Protein AF-A0A7G6YFD9-F1 (afdb_monomer_lite)

Foldseek 3Di:
DDDDPVVVVVVVVVVVVVVVVVVVVVVVVVVVVVVVVVVVVVVVVVVQVVCCVPQNHPVSNVVVVVVVVVVVVVVVVVVVVVLVVVLVVLVVCVVVPDDLVNVCVVPVDDSVRNVVSND

Structure (mmCIF, N/CA/C/O backbone):
data_AF-A0A7G6YFD9-F1
#
_entry.id   AF-A0A7G6YFD9-F1
#
loop_
_atom_site.group_PDB
_atom_site.id
_atom_site.type_symbol
_atom_site.label_atom_id
_atom_site.label_alt_id
_atom_site.label_comp_id
_atom_site.label_asym_id
_atom_site.label_entity_id
_atom_site.label_seq_id
_atom_site.pdbx_PDB_ins_code
_atom_site.Cartn_x
_atom_site.Cartn_y
_atom_site.Cartn_z
_atom_site.occupancy
_atom_site.B_iso_or_equiv
_atom_site.auth_seq_id
_atom_site.auth_comp_id
_atom_site.auth_asym_id
_atom_site.auth_atom_id
_atom_site.pdbx_PDB_model_num
ATOM 1 N N . MET A 1 1 ? 41.988 33.170 -69.325 1.00 49.19 1 MET A N 1
ATOM 2 C CA . MET A 1 1 ? 41.152 31.949 -69.255 1.00 49.19 1 MET A CA 1
ATOM 3 C C . MET A 1 1 ? 41.756 30.982 -68.236 1.00 49.19 1 MET A C 1
ATOM 5 O O . MET A 1 1 ? 42.731 30.348 -68.590 1.00 49.19 1 MET A O 1
ATOM 9 N N . ALA A 1 2 ? 41.261 30.920 -66.988 1.00 51.56 2 ALA A N 1
ATOM 10 C CA . ALA A 1 2 ? 41.455 29.791 -66.045 1.00 51.56 2 ALA A CA 1
ATOM 11 C C . ALA A 1 2 ? 40.865 30.123 -64.655 1.00 51.56 2 ALA A C 1
ATOM 13 O O . ALA A 1 2 ? 41.581 30.574 -63.766 1.00 51.56 2 ALA A O 1
ATOM 14 N N . LYS A 1 3 ? 39.552 29.940 -64.438 1.00 52.12 3 LYS A N 1
ATOM 15 C CA . LYS A 1 3 ? 38.979 29.997 -63.069 1.00 52.12 3 LYS A CA 1
ATOM 16 C C . LYS A 1 3 ? 37.651 29.244 -62.869 1.00 52.12 3 LYS A C 1
ATOM 18 O O . LYS A 1 3 ? 36.931 29.540 -61.928 1.00 52.12 3 LYS A O 1
ATOM 23 N N . ARG A 1 4 ? 37.317 28.264 -63.725 1.00 52.78 4 ARG A N 1
ATOM 24 C CA . ARG A 1 4 ? 36.064 27.475 -63.616 1.00 52.78 4 ARG A CA 1
ATOM 25 C C . ARG A 1 4 ? 36.231 26.019 -63.138 1.00 52.78 4 ARG A C 1
ATOM 27 O O . ARG A 1 4 ? 35.231 25.376 -62.863 1.00 52.78 4 ARG A O 1
ATOM 34 N N . GLY A 1 5 ? 37.459 25.509 -62.977 1.00 54.12 5 GLY A N 1
ATOM 35 C CA . GLY A 1 5 ? 37.705 24.117 -62.546 1.00 54.12 5 GLY A CA 1
ATOM 36 C C . GLY A 1 5 ? 37.743 23.884 -61.026 1.00 54.12 5 GLY A C 1
ATOM 37 O O . GLY A 1 5 ? 37.297 22.845 -60.555 1.00 54.12 5 GLY A O 1
ATOM 38 N N . ARG A 1 6 ? 38.221 24.859 -60.233 1.00 55.19 6 ARG A N 1
ATOM 39 C CA . ARG A 1 6 ? 38.419 24.682 -58.775 1.00 55.19 6 ARG A CA 1
ATOM 40 C C . ARG A 1 6 ? 37.126 24.648 -57.953 1.00 55.19 6 ARG A C 1
ATOM 42 O O . ARG A 1 6 ? 37.107 23.988 -56.920 1.00 55.19 6 ARG A O 1
ATOM 49 N N . SER A 1 7 ? 36.056 25.324 -58.382 1.00 60.69 7 SER A N 1
ATOM 50 C CA . SER A 1 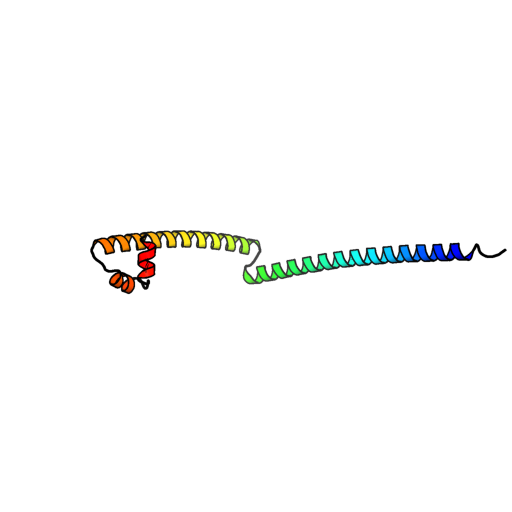7 ? 34.798 25.346 -57.613 1.00 60.69 7 SER A CA 1
ATOM 51 C C . SER A 1 7 ? 34.032 24.023 -57.701 1.00 60.69 7 SER A C 1
ATOM 53 O O . SER A 1 7 ? 33.406 23.611 -56.731 1.00 60.69 7 SER A O 1
ATOM 55 N N . GLY A 1 8 ? 34.130 23.309 -58.829 1.00 64.38 8 GLY A N 1
ATOM 56 C CA . GLY A 1 8 ? 33.476 22.012 -59.015 1.00 64.38 8 GLY A CA 1
ATOM 57 C C . GLY A 1 8 ? 34.075 20.900 -58.151 1.00 64.38 8 GLY A C 1
ATOM 58 O O . GLY A 1 8 ? 33.338 20.071 -57.625 1.00 64.38 8 GLY A O 1
ATOM 59 N N . GLU A 1 9 ? 35.397 20.885 -57.963 1.00 66.81 9 GLU A N 1
ATOM 60 C CA . GLU A 1 9 ? 36.062 19.924 -57.071 1.00 66.81 9 GLU A CA 1
ATOM 61 C C . GLU A 1 9 ? 35.818 20.228 -55.592 1.00 66.81 9 GLU A C 1
ATOM 63 O O . GLU A 1 9 ? 35.590 19.300 -54.817 1.00 66.81 9 GLU A O 1
ATOM 68 N N . ALA A 1 10 ? 35.815 21.509 -55.209 1.00 71.00 10 ALA A N 1
ATOM 69 C CA . ALA A 1 10 ? 35.475 21.932 -53.852 1.00 71.00 10 ALA A CA 1
ATOM 70 C C . ALA A 1 10 ? 34.041 21.510 -53.481 1.00 71.00 10 ALA A C 1
ATOM 72 O O . ALA A 1 10 ? 33.857 20.833 -52.471 1.00 71.00 10 ALA A O 1
ATOM 73 N N . ASN A 1 11 ? 33.063 21.763 -54.361 1.00 76.06 11 ASN A N 1
ATOM 74 C CA . ASN A 1 11 ? 31.669 21.351 -54.160 1.00 76.06 11 ASN A CA 1
ATOM 75 C C . ASN A 1 11 ? 31.502 19.822 -54.075 1.00 76.06 11 ASN A C 1
ATOM 77 O O . ASN A 1 11 ? 30.695 19.327 -53.291 1.00 76.06 11 ASN A O 1
ATOM 81 N N . ARG A 1 12 ? 32.260 19.041 -54.862 1.00 77.81 12 ARG A N 1
ATOM 82 C CA . ARG A 1 12 ? 32.216 17.566 -54.789 1.00 77.81 12 ARG A CA 1
ATOM 83 C C . ARG A 1 12 ? 32.788 17.035 -53.477 1.00 77.81 12 ARG A C 1
ATOM 85 O O . ARG A 1 12 ? 32.224 16.101 -52.911 1.00 77.81 12 ARG A O 1
ATOM 92 N N . ARG A 1 13 ? 33.891 17.615 -52.995 1.00 78.50 13 ARG A N 1
ATOM 93 C CA . ARG A 1 13 ? 34.491 17.242 -51.705 1.00 78.50 13 ARG A CA 1
ATOM 94 C C . ARG A 1 13 ? 33.553 17.593 -50.557 1.00 78.50 13 ARG A C 1
ATOM 96 O O . ARG A 1 13 ? 33.304 16.742 -49.715 1.00 78.50 13 ARG A O 1
ATOM 103 N N . GLU A 1 14 ? 32.967 18.785 -50.571 1.00 81.44 14 GLU A N 1
ATOM 104 C CA . GLU A 1 14 ? 31.986 19.218 -49.572 1.00 81.44 14 GLU A CA 1
ATOM 105 C C . GLU A 1 14 ? 30.750 18.306 -49.538 1.00 81.44 14 GLU A C 1
ATOM 107 O O . GLU A 1 14 ? 30.375 17.816 -48.473 1.00 81.44 14 GLU A O 1
ATOM 112 N N . ALA A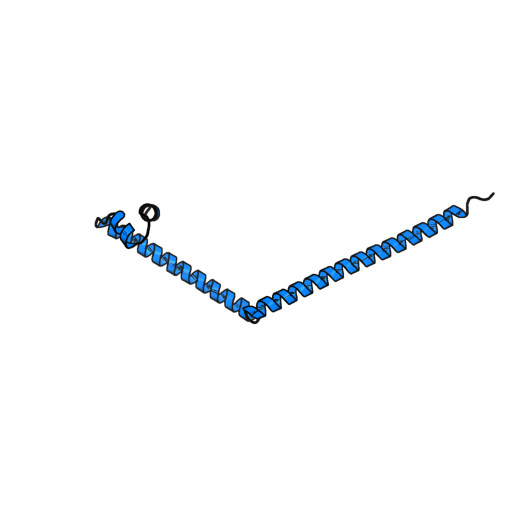 1 15 ? 30.187 17.959 -50.701 1.00 81.50 15 ALA A N 1
ATOM 113 C CA . ALA A 1 15 ? 29.085 16.999 -50.791 1.00 81.50 15 ALA A CA 1
ATOM 114 C C . ALA A 1 15 ? 29.477 15.596 -50.290 1.00 81.50 15 ALA A C 1
ATOM 116 O O . ALA A 1 15 ? 28.666 14.910 -49.668 1.00 81.50 15 ALA A O 1
ATOM 117 N N . SER A 1 16 ? 30.717 15.161 -50.532 1.00 83.94 16 SER A N 1
ATOM 118 C CA . SER A 1 16 ? 31.239 13.894 -50.008 1.00 83.94 16 SER A CA 1
ATOM 119 C C . SER A 1 16 ? 31.376 13.920 -48.484 1.00 83.94 16 SER A C 1
ATOM 121 O O . SER A 1 16 ? 30.976 12.964 -47.822 1.00 83.94 16 SER A O 1
ATOM 123 N N . TYR A 1 17 ? 31.898 15.010 -47.915 1.00 88.50 17 TYR A N 1
ATOM 124 C CA . TYR A 1 17 ? 32.001 15.181 -46.465 1.00 88.50 17 TYR A CA 1
ATOM 125 C C . TYR A 1 17 ? 30.627 15.262 -45.801 1.00 88.50 17 TYR A C 1
ATOM 127 O O . TYR A 1 17 ? 30.439 14.677 -44.737 1.00 88.50 17 TYR A O 1
ATOM 135 N N . ALA A 1 18 ? 29.654 15.918 -46.437 1.00 86.12 18 ALA A N 1
ATOM 136 C CA . ALA A 1 18 ? 28.281 15.971 -45.949 1.00 86.12 18 ALA A CA 1
ATOM 137 C C . ALA A 1 18 ? 27.646 14.572 -45.887 1.00 86.12 18 ALA A C 1
ATOM 139 O O . ALA A 1 18 ? 27.075 14.210 -44.861 1.00 86.12 18 ALA A O 1
ATOM 140 N N . ARG A 1 19 ? 27.812 13.750 -46.934 1.00 86.94 19 ARG A N 1
ATOM 141 C CA . ARG A 1 19 ? 27.336 12.354 -46.937 1.00 86.94 19 ARG A CA 1
ATOM 142 C C . ARG A 1 19 ? 28.036 11.500 -45.884 1.00 86.94 19 ARG A C 1
ATOM 144 O O . ARG A 1 19 ? 27.377 10.721 -45.208 1.00 86.94 19 ARG A O 1
ATOM 151 N N . LEU A 1 20 ? 29.354 11.651 -45.732 1.00 89.88 20 LEU A N 1
ATOM 152 C CA . LEU A 1 20 ? 30.120 10.916 -44.725 1.00 89.88 20 LEU A CA 1
ATOM 153 C C . LEU A 1 20 ? 29.677 11.290 -43.305 1.00 89.88 20 LEU A C 1
ATOM 155 O O . LEU A 1 20 ? 29.487 10.405 -42.476 1.00 89.88 20 LEU A O 1
ATOM 159 N N . ARG A 1 21 ? 29.455 12.584 -43.043 1.00 89.38 21 ARG A N 1
ATOM 160 C CA . ARG A 1 21 ? 28.935 13.073 -41.762 1.00 89.38 21 ARG A CA 1
ATOM 161 C C . ARG A 1 21 ? 27.532 12.534 -41.495 1.00 89.38 21 ARG A C 1
ATOM 163 O O . ARG A 1 21 ? 27.318 11.948 -40.448 1.00 89.38 21 ARG A O 1
ATOM 170 N N . GLN A 1 22 ? 26.619 12.626 -42.462 1.00 90.06 22 GLN A N 1
ATOM 171 C CA . GLN A 1 22 ? 25.270 12.065 -42.327 1.00 90.06 22 GLN A CA 1
ATOM 172 C C . GLN A 1 22 ? 25.286 10.554 -42.066 1.00 90.06 22 GLN A C 1
ATOM 174 O O . GLN A 1 22 ? 24.523 10.068 -41.236 1.00 90.06 22 GLN A O 1
ATOM 179 N N . ALA A 1 23 ? 26.161 9.805 -42.742 1.00 91.00 23 ALA A N 1
ATOM 180 C CA . ALA A 1 23 ? 26.313 8.372 -42.512 1.00 91.00 23 ALA A CA 1
ATOM 181 C C . ALA A 1 23 ? 26.854 8.073 -41.104 1.00 91.00 23 ALA A C 1
ATOM 183 O O . ALA A 1 23 ? 26.348 7.174 -40.436 1.00 91.00 23 ALA A O 1
ATOM 184 N N . HIS A 1 24 ? 27.842 8.845 -40.642 1.00 91.75 24 HIS A N 1
ATOM 185 C CA . HIS A 1 24 ? 28.404 8.722 -39.299 1.00 91.75 24 HIS A CA 1
ATOM 186 C C . HIS A 1 24 ? 27.381 9.083 -38.214 1.00 91.75 24 HIS A C 1
ATOM 188 O O . HIS A 1 24 ? 27.222 8.333 -37.257 1.00 91.75 24 HIS A O 1
ATOM 194 N N . ASP A 1 25 ? 26.636 10.174 -38.387 1.00 91.69 25 ASP A N 1
ATOM 195 C CA . ASP A 1 25 ? 25.597 10.612 -37.452 1.00 91.69 25 ASP A CA 1
ATOM 196 C C . ASP A 1 25 ? 24.458 9.583 -37.384 1.00 91.69 25 ASP A C 1
ATOM 198 O O . ASP A 1 25 ? 24.015 9.207 -36.300 1.00 91.69 25 ASP A O 1
ATOM 202 N N . ALA A 1 26 ? 24.041 9.038 -38.532 1.00 91.50 26 ALA A N 1
ATOM 203 C CA . ALA A 1 26 ? 23.041 7.975 -38.588 1.00 91.50 26 ALA A CA 1
ATOM 204 C C . ALA A 1 26 ? 23.534 6.650 -37.979 1.00 91.50 26 ALA A C 1
ATOM 206 O O . ALA A 1 26 ? 22.731 5.888 -37.440 1.00 91.50 26 ALA A O 1
ATOM 207 N N . ALA A 1 27 ? 24.830 6.340 -38.072 1.00 91.62 27 ALA A N 1
ATOM 208 C CA . ALA A 1 27 ? 25.418 5.180 -37.402 1.00 91.62 27 ALA A CA 1
ATOM 209 C C . ALA A 1 27 ? 25.513 5.406 -35.885 1.00 91.62 27 ALA A C 1
ATOM 211 O O . ALA A 1 27 ? 25.137 4.530 -35.108 1.00 91.62 27 ALA A O 1
ATOM 212 N N . ALA A 1 28 ? 25.936 6.598 -35.455 1.00 92.81 28 ALA A N 1
ATOM 213 C CA . ALA A 1 28 ? 26.007 6.980 -34.048 1.00 92.81 28 ALA A CA 1
ATOM 214 C C . ALA A 1 28 ? 24.627 6.945 -33.374 1.00 92.81 28 ALA A C 1
ATOM 216 O O . ALA A 1 28 ? 24.509 6.424 -32.266 1.00 92.81 28 ALA A O 1
ATOM 217 N N . ALA A 1 29 ? 23.583 7.421 -34.061 1.00 92.69 29 ALA A N 1
ATOM 218 C CA . ALA A 1 29 ? 22.202 7.340 -33.590 1.00 92.69 29 ALA A CA 1
ATOM 219 C C . ALA A 1 29 ? 21.749 5.883 -33.395 1.00 92.69 29 ALA A C 1
ATOM 221 O O . ALA A 1 29 ? 21.265 5.533 -32.322 1.00 92.69 29 ALA A O 1
ATOM 222 N N . ARG A 1 30 ? 22.001 5.001 -34.373 1.00 93.38 30 ARG A N 1
ATOM 223 C CA . ARG A 1 30 ? 21.684 3.565 -34.247 1.00 93.38 30 ARG A CA 1
ATOM 224 C C . ARG A 1 30 ? 22.417 2.907 -33.079 1.00 93.38 30 ARG A C 1
ATOM 226 O O . ARG A 1 30 ? 21.806 2.191 -32.297 1.00 93.38 30 ARG A O 1
ATOM 233 N N . HIS A 1 31 ? 23.706 3.197 -32.910 1.00 93.19 31 HIS A N 1
ATOM 234 C CA . HIS A 1 31 ? 24.476 2.683 -31.776 1.00 93.19 31 HIS A CA 1
ATOM 235 C C . HIS A 1 31 ? 24.003 3.230 -30.425 1.00 93.19 31 HIS A C 1
ATOM 237 O O . HIS A 1 31 ? 24.148 2.550 -29.410 1.00 93.19 31 HIS A O 1
ATOM 243 N N . ALA A 1 32 ? 23.479 4.456 -30.371 1.00 92.31 32 ALA A N 1
ATOM 244 C CA . ALA A 1 32 ? 22.847 4.977 -29.165 1.00 92.31 32 ALA A CA 1
ATOM 245 C C . ALA A 1 32 ? 21.560 4.199 -28.850 1.00 92.31 32 ALA A C 1
ATOM 247 O O . ALA A 1 32 ? 21.450 3.652 -27.756 1.00 92.31 32 ALA A O 1
ATOM 248 N N . GLU A 1 33 ? 20.668 4.034 -29.830 1.00 93.69 33 GLU A N 1
ATOM 249 C CA . GLU A 1 33 ? 19.430 3.262 -29.660 1.00 93.69 33 GLU A CA 1
ATOM 250 C C . GLU A 1 33 ? 19.687 1.813 -29.227 1.00 93.69 33 GLU A C 1
ATOM 252 O O . GLU A 1 33 ? 19.013 1.295 -28.335 1.00 93.69 33 GLU A O 1
ATOM 257 N N . ASP A 1 34 ? 20.668 1.145 -29.834 1.00 94.56 34 ASP A N 1
ATOM 258 C CA . ASP A 1 34 ? 20.998 -0.237 -29.488 1.00 94.56 34 ASP A CA 1
ATOM 259 C C . ASP A 1 34 ? 21.574 -0.348 -28.072 1.00 94.56 34 ASP A C 1
ATOM 261 O O . ASP A 1 34 ? 21.240 -1.288 -27.346 1.00 94.56 34 ASP A O 1
ATOM 265 N N . ARG A 1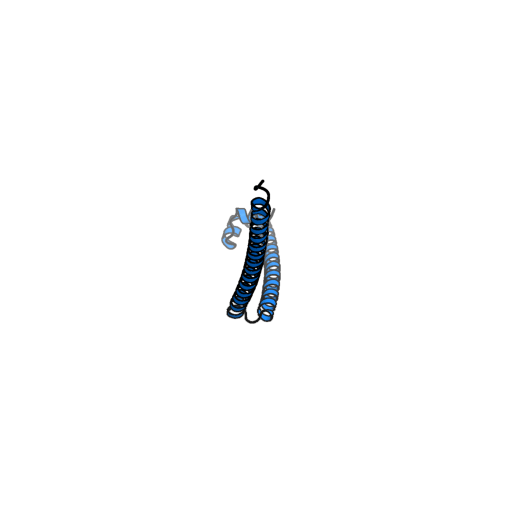 35 ? 22.379 0.632 -27.635 1.00 94.06 35 ARG A N 1
ATOM 266 C CA . ARG A 1 35 ? 22.867 0.696 -26.249 1.00 94.06 35 ARG A CA 1
ATOM 267 C C . ARG A 1 35 ? 21.732 0.911 -25.259 1.00 94.06 35 ARG A C 1
ATOM 269 O O . ARG A 1 35 ? 21.712 0.233 -24.234 1.00 94.06 35 ARG A O 1
ATOM 276 N N . ASP A 1 36 ? 20.783 1.787 -25.570 1.00 93.81 36 ASP A N 1
ATOM 277 C CA . ASP A 1 36 ? 19.631 2.047 -24.704 1.00 93.81 36 ASP A CA 1
ATOM 278 C C . ASP A 1 36 ? 18.736 0.807 -24.586 1.00 93.81 36 ASP A C 1
ATOM 280 O O . ASP A 1 36 ? 18.333 0.422 -23.485 1.00 93.81 36 ASP A O 1
ATOM 284 N N . ARG A 1 37 ? 18.487 0.108 -25.703 1.00 93.19 37 ARG A N 1
ATOM 285 C CA . ARG A 1 37 ? 17.756 -1.170 -25.705 1.00 93.19 37 ARG A CA 1
ATOM 286 C C . ARG A 1 37 ? 18.462 -2.225 -24.863 1.00 93.19 37 ARG A C 1
ATOM 288 O O . ARG A 1 37 ? 17.811 -2.936 -24.099 1.00 93.19 37 ARG A O 1
ATOM 295 N N . GLU A 1 38 ? 19.776 -2.348 -25.001 1.00 93.81 38 GLU A N 1
ATOM 296 C CA . GLU A 1 38 ? 20.559 -3.332 -24.258 1.00 93.81 38 GLU A CA 1
ATOM 297 C C . GLU A 1 38 ? 20.611 -3.007 -22.757 1.00 93.81 38 GLU A C 1
ATOM 299 O O . GLU A 1 38 ? 20.443 -3.897 -21.921 1.00 93.81 38 GLU A O 1
ATOM 304 N N . ALA A 1 39 ? 20.750 -1.729 -22.397 1.00 93.88 39 ALA A N 1
ATOM 305 C CA . ALA A 1 39 ? 20.665 -1.273 -21.014 1.00 93.88 39 ALA A CA 1
ATOM 306 C C . ALA A 1 39 ? 19.288 -1.576 -20.400 1.00 93.88 39 ALA A C 1
ATOM 308 O O . ALA A 1 39 ? 19.212 -2.092 -19.283 1.00 93.88 39 ALA A O 1
ATOM 309 N N . ALA A 1 40 ? 18.202 -1.338 -21.142 1.00 92.75 40 ALA A N 1
ATOM 310 C CA . ALA A 1 40 ? 16.848 -1.654 -20.696 1.00 92.75 40 ALA A CA 1
ATOM 311 C C . ALA A 1 40 ? 16.643 -3.163 -20.471 1.00 92.75 40 ALA A C 1
ATOM 313 O O . ALA A 1 40 ? 16.053 -3.561 -19.464 1.00 92.75 40 ALA A O 1
ATOM 314 N N . LYS A 1 41 ? 17.172 -4.017 -21.361 1.00 94.25 41 LYS A N 1
ATOM 315 C CA . LYS A 1 41 ? 17.129 -5.481 -21.196 1.00 94.25 41 LYS A CA 1
ATOM 316 C C . LYS A 1 41 ? 17.869 -5.937 -19.941 1.00 94.25 41 LYS A C 1
ATOM 318 O O . LYS A 1 41 ? 17.322 -6.732 -19.180 1.00 94.25 41 LYS A O 1
ATOM 323 N N . ARG A 1 42 ? 19.078 -5.417 -19.702 1.00 93.75 42 ARG A N 1
ATOM 324 C CA . ARG A 1 42 ? 19.864 -5.735 -18.496 1.00 93.75 42 ARG A CA 1
ATOM 325 C C . ARG A 1 42 ? 19.141 -5.303 -17.232 1.00 93.75 42 ARG A C 1
ATOM 327 O O . ARG A 1 42 ? 18.979 -6.106 -16.324 1.00 93.75 42 ARG A O 1
ATOM 334 N N . HIS A 1 43 ? 18.607 -4.084 -17.217 1.00 93.19 43 HIS A N 1
ATOM 335 C CA . HIS A 1 43 ? 17.825 -3.592 -16.090 1.00 93.19 43 HIS A CA 1
ATOM 336 C C . HIS A 1 43 ? 16.596 -4.475 -15.806 1.00 93.19 43 HIS A C 1
ATOM 338 O O . HIS A 1 43 ? 16.293 -4.769 -14.650 1.00 93.19 43 HIS A O 1
ATOM 344 N N . ALA A 1 44 ? 15.890 -4.928 -16.847 1.00 92.00 44 ALA A N 1
ATOM 345 C CA . ALA A 1 44 ? 14.762 -5.844 -16.694 1.00 92.00 44 ALA A CA 1
ATOM 346 C C . ALA A 1 44 ? 15.193 -7.217 -16.145 1.00 92.00 44 ALA A C 1
ATOM 348 O O . ALA A 1 44 ? 14.524 -7.753 -15.261 1.00 92.00 44 ALA A O 1
ATOM 349 N N . ALA A 1 45 ? 16.316 -7.762 -16.621 1.00 93.06 45 ALA A N 1
ATOM 350 C CA . ALA A 1 45 ? 16.875 -9.017 -16.122 1.00 93.06 45 ALA A CA 1
ATOM 351 C C . ALA A 1 45 ? 17.290 -8.906 -14.645 1.00 93.06 45 ALA A C 1
ATOM 353 O O . ALA A 1 45 ? 16.891 -9.735 -13.829 1.00 93.06 45 ALA A O 1
ATOM 354 N N . ASP A 1 46 ? 17.994 -7.835 -14.275 1.00 94.62 46 ASP A N 1
ATOM 355 C CA . ASP A 1 46 ? 18.401 -7.572 -12.892 1.00 94.62 46 ASP A CA 1
ATOM 356 C C . ASP A 1 46 ? 17.190 -7.408 -11.962 1.00 94.62 46 ASP A C 1
ATOM 358 O O . ASP A 1 46 ? 17.198 -7.873 -10.819 1.00 94.62 46 ASP A O 1
ATOM 362 N N . ALA A 1 47 ? 16.123 -6.761 -12.441 1.00 93.19 47 ALA A N 1
ATOM 363 C CA . ALA A 1 47 ? 14.875 -6.631 -11.697 1.00 93.19 47 ALA A CA 1
ATOM 364 C C . ALA A 1 47 ? 14.191 -7.991 -11.476 1.00 93.19 47 ALA A C 1
ATOM 366 O O . ALA A 1 47 ? 13.680 -8.236 -10.381 1.00 93.19 47 ALA A O 1
ATOM 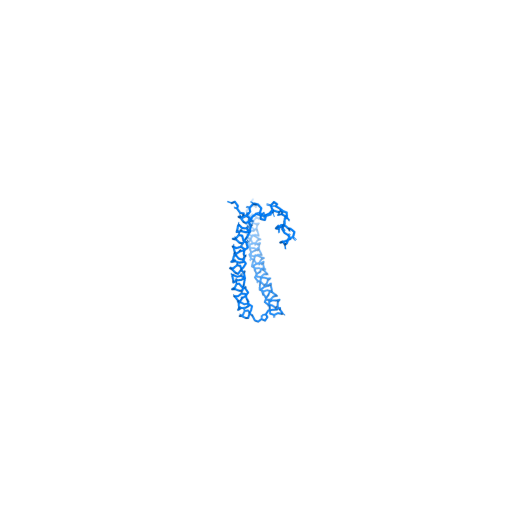367 N N . MET A 1 48 ? 14.211 -8.883 -12.473 1.00 93.12 48 MET A N 1
ATOM 368 C CA . MET A 1 48 ? 13.695 -10.249 -12.333 1.00 93.12 48 MET A CA 1
ATOM 369 C C . MET A 1 48 ? 14.514 -11.074 -11.345 1.00 93.12 48 MET A C 1
ATOM 371 O O . MET A 1 48 ? 13.922 -11.666 -10.451 1.00 93.12 48 MET A O 1
ATOM 375 N N . LEU A 1 49 ? 15.847 -11.020 -11.400 1.00 94.12 49 LEU A N 1
ATOM 376 C CA . LEU A 1 49 ? 16.700 -11.721 -10.432 1.00 94.12 49 LEU A CA 1
ATOM 377 C C . LEU A 1 49 ? 16.431 -11.267 -8.991 1.00 94.12 49 LEU A C 1
ATOM 379 O O . LEU A 1 49 ? 16.346 -12.088 -8.080 1.00 94.12 49 LEU A O 1
ATOM 383 N N . LYS A 1 50 ? 16.247 -9.959 -8.770 1.00 94.44 50 LYS A N 1
ATOM 384 C CA . LYS A 1 50 ? 15.893 -9.415 -7.447 1.00 94.44 50 LYS A CA 1
ATOM 385 C C . LYS A 1 50 ? 14.504 -9.852 -6.986 1.00 94.44 50 LYS A C 1
ATOM 387 O O . LYS A 1 50 ? 14.314 -10.102 -5.795 1.00 94.44 50 LYS A O 1
ATOM 392 N N . LEU A 1 51 ? 13.536 -9.911 -7.903 1.00 94.62 51 LEU A N 1
ATOM 393 C CA . LEU A 1 51 ? 12.194 -10.408 -7.611 1.00 94.62 51 LEU A CA 1
ATOM 394 C C . LEU A 1 51 ? 12.261 -11.882 -7.199 1.00 94.62 51 LEU A C 1
ATOM 396 O O . LEU A 1 51 ? 11.741 -12.234 -6.144 1.00 94.62 51 LEU A O 1
ATOM 400 N N . GLU A 1 52 ? 12.965 -12.696 -7.984 1.00 95.00 52 GLU A N 1
ATOM 401 C CA . GLU A 1 52 ? 13.095 -14.137 -7.780 1.00 95.00 52 GLU A CA 1
ATOM 402 C C . GLU A 1 52 ? 13.832 -14.500 -6.500 1.00 95.00 52 GLU A C 1
ATOM 404 O O . GLU A 1 52 ? 13.355 -15.338 -5.735 1.00 95.00 52 GLU A O 1
ATOM 409 N N . ALA A 1 53 ? 14.923 -13.795 -6.199 1.00 95.25 53 ALA A N 1
ATOM 410 C CA . ALA A 1 53 ? 15.687 -14.004 -4.976 1.00 95.25 53 ALA A CA 1
ATOM 411 C C . ALA A 1 53 ? 14.859 -13.780 -3.699 1.00 95.25 53 ALA A C 1
ATOM 413 O O . ALA A 1 53 ? 15.126 -14.408 -2.677 1.00 95.25 53 ALA A O 1
ATOM 414 N N . LYS A 1 54 ? 13.872 -12.874 -3.733 1.00 95.00 54 LYS A N 1
ATOM 415 C CA . LYS A 1 54 ? 13.078 -12.514 -2.548 1.00 95.00 54 LYS A CA 1
ATOM 416 C C . LYS A 1 54 ? 11.711 -13.190 -2.496 1.00 95.00 54 LYS A C 1
ATOM 418 O O . LYS A 1 54 ? 11.234 -13.504 -1.408 1.00 95.00 54 LYS A O 1
ATOM 423 N N . TRP A 1 55 ? 11.059 -13.353 -3.641 1.00 94.94 55 TRP A N 1
ATOM 424 C CA . TRP A 1 55 ? 9.642 -13.711 -3.720 1.00 94.94 55 TRP A CA 1
ATOM 425 C C . TRP A 1 55 ? 9.368 -14.959 -4.563 1.00 94.94 55 TRP A C 1
ATOM 427 O O . TRP A 1 55 ? 8.202 -15.312 -4.730 1.00 94.94 55 TRP A O 1
ATOM 437 N N . GLY A 1 56 ? 10.405 -15.635 -5.066 1.00 94.56 56 GLY A N 1
ATOM 438 C CA . GLY A 1 56 ? 10.245 -16.754 -5.991 1.00 94.56 56 GLY A CA 1
ATOM 439 C C . GLY A 1 56 ? 9.815 -16.285 -7.380 1.00 94.56 56 GLY A C 1
ATOM 440 O O . GLY A 1 56 ? 10.039 -15.139 -7.764 1.00 94.56 56 GLY A O 1
ATOM 441 N N . THR A 1 57 ? 9.188 -17.159 -8.162 1.00 95.12 57 THR A N 1
ATOM 442 C CA . THR A 1 57 ? 8.850 -16.821 -9.551 1.00 95.12 57 THR A CA 1
ATOM 443 C C . THR A 1 57 ? 7.929 -15.598 -9.629 1.00 95.12 57 THR A C 1
ATOM 445 O O . THR A 1 57 ? 7.216 -15.254 -8.684 1.00 95.12 57 THR A O 1
ATOM 448 N N . ARG A 1 58 ? 7.858 -14.950 -10.798 1.00 94.12 58 ARG A N 1
ATOM 449 C CA . ARG A 1 58 ? 6.893 -13.858 -11.027 1.00 94.12 58 ARG A CA 1
ATOM 450 C C . ARG A 1 58 ? 5.453 -14.260 -10.668 1.00 94.12 58 ARG A C 1
ATOM 452 O O . ARG A 1 58 ? 4.694 -13.425 -10.177 1.00 94.12 58 ARG A O 1
ATOM 459 N N . VAL A 1 59 ? 5.077 -15.516 -10.915 1.00 95.69 59 VAL A N 1
ATOM 460 C CA . VAL A 1 59 ? 3.749 -16.050 -10.577 1.00 95.69 59 VAL A CA 1
ATOM 461 C C . VAL A 1 59 ? 3.566 -16.122 -9.060 1.00 95.69 59 VAL A C 1
ATOM 463 O O . VAL A 1 59 ? 2.538 -15.668 -8.559 1.00 95.69 59 VAL A O 1
ATOM 466 N N . ASP A 1 60 ? 4.574 -16.602 -8.329 1.00 94.94 60 ASP A N 1
ATOM 467 C CA . ASP A 1 60 ? 4.556 -16.660 -6.862 1.00 94.94 60 ASP A CA 1
ATOM 468 C C . ASP A 1 60 ? 4.459 -15.262 -6.247 1.00 94.94 60 ASP A C 1
ATOM 470 O O . ASP A 1 60 ? 3.636 -15.027 -5.360 1.00 94.94 60 ASP A O 1
ATOM 474 N N . ALA A 1 61 ? 5.221 -14.301 -6.776 1.00 96.19 61 ALA A N 1
ATOM 475 C CA . ALA A 1 61 ? 5.181 -12.914 -6.331 1.00 96.19 61 ALA A CA 1
ATOM 476 C C . ALA A 1 61 ? 3.790 -12.282 -6.522 1.00 96.19 61 ALA A C 1
ATOM 478 O O . ALA A 1 61 ? 3.276 -11.618 -5.620 1.00 96.19 61 ALA A O 1
ATOM 479 N N . LEU A 1 62 ? 3.143 -12.515 -7.671 1.00 96.56 62 LEU A N 1
ATOM 480 C CA . LEU A 1 62 ? 1.786 -12.024 -7.940 1.00 96.56 62 LEU A CA 1
ATOM 481 C C . LEU A 1 62 ? 0.734 -12.712 -7.066 1.00 96.56 62 LEU A C 1
ATOM 483 O O . LEU A 1 62 ? -0.172 -12.049 -6.555 1.00 96.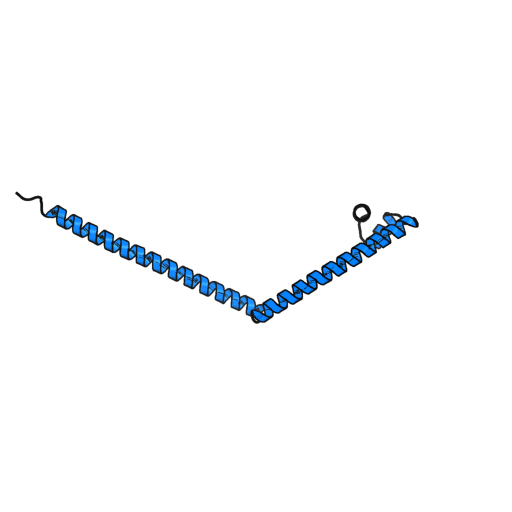56 62 LEU A O 1
ATOM 487 N N . LYS A 1 63 ? 0.862 -14.025 -6.852 1.00 97.06 63 LYS A N 1
ATOM 488 C CA . LYS A 1 63 ? -0.005 -14.770 -5.934 1.00 97.06 63 LYS A CA 1
ATOM 489 C C . LYS A 1 63 ? 0.117 -14.211 -4.518 1.00 97.06 63 LYS A C 1
ATOM 491 O O . LYS A 1 63 ? -0.897 -13.889 -3.898 1.00 97.06 63 LYS A O 1
ATOM 496 N N . ARG A 1 64 ? 1.348 -14.002 -4.044 1.00 96.50 64 ARG A N 1
ATOM 497 C CA . ARG A 1 64 ? 1.622 -13.438 -2.722 1.00 96.50 64 ARG A CA 1
ATOM 498 C C . ARG A 1 64 ? 1.077 -12.022 -2.577 1.00 96.50 64 ARG A C 1
ATOM 500 O O . ARG A 1 64 ? 0.494 -11.706 -1.544 1.00 96.50 64 ARG A O 1
ATOM 507 N N . LEU A 1 65 ? 1.224 -11.186 -3.605 1.00 97.31 65 LEU A N 1
ATOM 508 C CA . LEU A 1 65 ? 0.636 -9.848 -3.631 1.00 97.31 65 LEU A CA 1
ATOM 509 C C . LEU A 1 65 ? -0.887 -9.916 -3.465 1.00 97.31 65 LEU A C 1
ATOM 511 O O . LEU A 1 65 ? -1.434 -9.221 -2.616 1.00 97.31 65 LEU A O 1
ATOM 515 N N . SER A 1 66 ? -1.561 -10.792 -4.216 1.00 98.00 66 SER A N 1
ATOM 516 C CA . SER A 1 66 ? -3.014 -10.968 -4.117 1.00 98.00 66 SER A CA 1
ATOM 517 C C . SER A 1 66 ? -3.457 -11.419 -2.721 1.00 98.00 66 SER A C 1
ATOM 519 O O . SER A 1 66 ? -4.415 -10.875 -2.170 1.00 98.00 66 SER A O 1
ATOM 521 N N . GLU A 1 67 ? -2.747 -12.377 -2.123 1.00 98.00 67 GLU A N 1
ATOM 522 C CA . GLU A 1 67 ? -3.009 -12.850 -0.759 1.00 98.00 67 GLU A CA 1
ATOM 523 C C . GLU A 1 67 ? -2.845 -11.732 0.275 1.00 98.00 67 GLU A C 1
ATOM 525 O O . GLU A 1 67 ? -3.726 -11.528 1.111 1.00 98.00 67 GLU A O 1
ATOM 530 N N . VAL A 1 68 ? -1.745 -10.976 0.198 1.00 98.12 68 VAL A N 1
ATOM 531 C CA . VAL A 1 68 ? -1.470 -9.862 1.114 1.00 98.12 68 VAL A CA 1
ATOM 532 C C . VAL A 1 68 ? -2.516 -8.761 0.958 1.00 98.12 68 VAL A C 1
ATOM 534 O O . VAL A 1 68 ? -3.038 -8.292 1.965 1.00 98.12 68 VAL A O 1
ATOM 537 N N . SER A 1 69 ? -2.891 -8.393 -0.269 1.00 98.19 69 SER A N 1
ATOM 538 C CA . SER A 1 69 ? -3.952 -7.409 -0.515 1.00 98.19 69 SER A CA 1
ATOM 539 C C . SER A 1 69 ? -5.281 -7.835 0.110 1.00 98.19 69 SER A C 1
ATOM 541 O O . SER A 1 69 ? -5.882 -7.058 0.847 1.00 98.19 69 SER A O 1
ATOM 543 N N . ARG A 1 70 ? -5.700 -9.093 -0.081 1.00 98.31 70 ARG A N 1
ATOM 544 C CA . ARG A 1 70 ? -6.928 -9.618 0.543 1.00 98.31 70 ARG A CA 1
ATOM 545 C C . ARG A 1 70 ? -6.846 -9.623 2.067 1.00 98.31 70 ARG A C 1
ATOM 547 O O . ARG A 1 70 ? -7.832 -9.321 2.733 1.00 98.31 70 ARG A O 1
ATOM 554 N N . SER A 1 71 ? -5.683 -9.962 2.624 1.00 98.31 71 SER A N 1
ATOM 555 C CA . SER A 1 71 ? -5.468 -9.932 4.071 1.00 98.31 71 SER A CA 1
ATOM 556 C C . SER A 1 71 ? -5.549 -8.512 4.625 1.00 98.31 71 SER A C 1
ATOM 558 O O . SER A 1 71 ? -6.119 -8.322 5.693 1.00 98.31 71 SER A O 1
ATOM 560 N N . ILE A 1 72 ? -5.009 -7.520 3.912 1.00 98.06 72 ILE A N 1
ATOM 561 C CA . ILE A 1 72 ? -5.107 -6.107 4.297 1.00 98.06 72 ILE A CA 1
ATOM 562 C C . ILE A 1 72 ? -6.569 -5.666 4.288 1.00 98.06 72 ILE A C 1
ATOM 564 O O . ILE A 1 72 ? -7.022 -5.072 5.262 1.00 98.06 72 ILE A O 1
ATOM 568 N N . ASP A 1 73 ? -7.319 -5.988 3.235 1.00 98.12 73 ASP A N 1
ATOM 569 C CA . ASP A 1 73 ? -8.734 -5.619 3.144 1.00 98.12 73 ASP A CA 1
ATOM 570 C C . ASP A 1 73 ? -9.566 -6.273 4.251 1.00 98.12 73 ASP A C 1
ATOM 572 O O . ASP A 1 73 ? -10.433 -5.630 4.844 1.00 98.12 73 ASP A O 1
ATOM 576 N N . ARG A 1 74 ? -9.278 -7.538 4.575 1.00 98.12 74 ARG A N 1
ATOM 577 C CA . ARG A 1 74 ? -9.911 -8.236 5.696 1.00 98.12 74 ARG A CA 1
ATOM 578 C C . ARG A 1 74 ? -9.595 -7.563 7.032 1.00 98.12 74 ARG A C 1
ATOM 580 O O . ARG A 1 74 ? -10.522 -7.248 7.769 1.00 98.12 74 ARG A O 1
ATOM 587 N N . LEU A 1 75 ? -8.318 -7.306 7.317 1.00 98.50 75 LEU A N 1
ATOM 588 C CA . LEU A 1 75 ? -7.892 -6.661 8.562 1.00 98.50 75 LEU A CA 1
ATOM 589 C C . LEU A 1 75 ? -8.466 -5.249 8.705 1.00 98.50 75 LEU A C 1
ATOM 591 O O . LEU A 1 75 ? -8.804 -4.850 9.812 1.00 98.50 75 LEU A O 1
ATOM 595 N N . ARG A 1 76 ? -8.615 -4.504 7.603 1.00 98.12 76 ARG A N 1
ATOM 596 C CA . ARG A 1 76 ? -9.287 -3.196 7.612 1.00 98.12 76 ARG A CA 1
ATOM 597 C C . ARG A 1 76 ? -10.744 -3.318 8.037 1.00 98.12 76 ARG A C 1
ATOM 599 O O . ARG A 1 76 ? -11.162 -2.606 8.933 1.00 98.12 76 ARG A O 1
ATOM 606 N N . ARG A 1 77 ? -11.491 -4.269 7.470 1.00 98.00 77 ARG A N 1
ATOM 607 C CA . ARG A 1 77 ? -12.890 -4.506 7.868 1.00 98.00 77 ARG A CA 1
ATOM 608 C C . ARG A 1 77 ? -13.012 -4.938 9.327 1.00 98.00 77 ARG A C 1
ATOM 610 O O . ARG A 1 77 ? -13.906 -4.474 10.021 1.00 98.00 77 ARG A O 1
ATOM 617 N N . GLU A 1 78 ? -12.123 -5.817 9.786 1.00 98.31 78 GLU A N 1
ATOM 618 C CA . GLU A 1 78 ? -12.078 -6.248 11.189 1.00 98.31 78 GLU A CA 1
ATOM 619 C C . GLU A 1 78 ? -11.734 -5.076 12.121 1.00 98.31 78 GLU A C 1
ATOM 621 O O . GLU A 1 78 ? -12.361 -4.914 13.166 1.00 98.31 78 GLU A O 1
ATOM 626 N N . GLN A 1 79 ? -10.793 -4.215 11.723 1.00 97.31 79 GLN A N 1
ATOM 627 C CA . GLN A 1 79 ? -10.473 -2.985 12.442 1.00 97.31 79 GLN A CA 1
ATOM 628 C C . GLN A 1 79 ? -11.678 -2.042 12.501 1.00 97.31 79 GLN A C 1
ATOM 630 O O . GLN A 1 79 ? -11.992 -1.549 13.579 1.00 97.31 79 GLN A O 1
ATOM 635 N N . ASP A 1 80 ? -12.350 -1.798 11.378 1.00 96.38 80 ASP A N 1
ATOM 636 C CA . ASP A 1 80 ? -13.507 -0.904 11.313 1.00 96.38 80 ASP A CA 1
ATOM 637 C C . ASP A 1 80 ? -14.655 -1.422 12.192 1.00 96.38 80 ASP A C 1
ATOM 639 O O . ASP A 1 80 ? -15.245 -0.651 12.946 1.00 96.38 80 ASP A O 1
ATOM 643 N N . ALA A 1 81 ? -14.914 -2.733 12.177 1.00 96.88 81 ALA A N 1
ATOM 644 C CA . ALA A 1 81 ? -15.905 -3.363 13.048 1.00 96.88 81 ALA A CA 1
ATOM 645 C C . ALA A 1 81 ? -15.559 -3.194 14.538 1.00 96.88 81 ALA A C 1
ATOM 647 O O . ALA A 1 81 ? -16.403 -2.766 15.320 1.00 96.88 81 ALA A O 1
ATOM 648 N N . ALA A 1 82 ? -14.306 -3.454 14.925 1.00 95.88 82 ALA A N 1
ATOM 649 C CA . ALA A 1 82 ? -13.856 -3.272 16.306 1.00 95.88 82 ALA A CA 1
ATOM 650 C C . ALA A 1 82 ? -13.888 -1.797 16.748 1.00 95.88 82 ALA A C 1
ATOM 652 O O . ALA A 1 82 ? -14.117 -1.492 17.919 1.00 95.88 82 ALA A O 1
ATOM 653 N N . LEU A 1 83 ? -13.641 -0.862 15.825 1.00 92.81 83 LEU A N 1
ATOM 654 C CA . LEU A 1 83 ? -13.747 0.569 16.097 1.00 92.81 83 LEU A CA 1
ATOM 655 C C . LEU A 1 83 ? -15.198 0.987 16.348 1.00 92.81 83 LEU A C 1
ATOM 657 O O . LEU A 1 83 ? -15.421 1.719 17.311 1.00 92.81 83 LEU A O 1
ATOM 661 N N . LEU A 1 84 ? -16.143 0.500 15.537 1.00 94.12 84 LEU A N 1
ATOM 662 C CA . LEU A 1 84 ? -17.577 0.730 15.728 1.00 94.12 84 LEU A CA 1
ATOM 663 C C . LEU A 1 84 ? -18.052 0.183 17.076 1.00 94.12 84 LEU A C 1
ATOM 665 O O . LEU A 1 84 ? -18.608 0.937 17.867 1.00 94.12 84 LEU A O 1
ATOM 669 N N . GLU A 1 85 ? -17.743 -1.080 17.380 1.00 95.56 85 GLU A N 1
ATOM 670 C CA . GLU A 1 85 ? -18.108 -1.711 18.656 1.00 95.56 85 GLU A CA 1
ATOM 671 C C . GLU A 1 85 ? -17.556 -0.925 19.853 1.00 95.56 85 GLU A C 1
ATOM 673 O O . GLU A 1 85 ? -18.265 -0.650 20.821 1.00 95.56 85 GLU A O 1
ATOM 678 N N . ARG A 1 86 ? -16.290 -0.495 19.784 1.00 92.69 86 ARG A N 1
ATOM 679 C CA . ARG A 1 86 ? -15.692 0.330 20.838 1.00 92.69 86 ARG A CA 1
ATOM 680 C C . ARG A 1 86 ? -16.435 1.656 21.007 1.00 92.69 86 ARG A C 1
ATOM 682 O O . ARG A 1 86 ? -16.630 2.093 22.139 1.00 92.69 86 ARG A O 1
ATOM 689 N N . ASP A 1 87 ? -16.784 2.324 19.913 1.00 90.88 87 ASP A N 1
ATOM 690 C CA . ASP A 1 87 ? -17.432 3.636 19.968 1.00 90.88 87 ASP A CA 1
ATOM 691 C C . ASP A 1 87 ? -18.882 3.521 20.481 1.00 90.88 87 ASP A C 1
ATOM 693 O O . ASP A 1 87 ? -19.301 4.347 21.295 1.00 90.88 87 ASP A O 1
ATOM 697 N N . GLU A 1 88 ? -19.593 2.442 20.138 1.00 93.69 88 GLU A N 1
ATOM 698 C CA . GLU A 1 88 ? -20.890 2.083 20.731 1.00 93.69 88 GLU A CA 1
ATOM 699 C C . GLU A 1 88 ? -20.781 1.812 22.240 1.00 93.69 88 GLU A C 1
ATOM 701 O O . GLU A 1 88 ? -21.545 2.375 23.027 1.00 93.69 88 GLU A O 1
ATOM 706 N N . LEU A 1 89 ? -19.796 1.017 22.675 1.00 94.38 89 LEU A N 1
ATOM 707 C CA . LEU A 1 89 ? -19.554 0.748 24.098 1.00 94.38 89 LEU A CA 1
ATOM 708 C C . LEU A 1 89 ? -19.217 2.023 24.874 1.00 94.38 89 LEU A C 1
ATOM 710 O O . LEU A 1 89 ? -19.707 2.223 25.984 1.00 94.38 89 LEU A O 1
ATOM 714 N N . ILE A 1 90 ? -18.401 2.908 24.298 1.00 92.69 90 ILE A N 1
ATOM 715 C CA . ILE A 1 90 ? -18.101 4.214 24.891 1.00 92.69 90 ILE A CA 1
ATOM 716 C C . ILE A 1 90 ? -19.393 5.014 25.071 1.00 92.69 90 ILE A C 1
ATOM 718 O O . ILE A 1 90 ? -19.595 5.571 26.148 1.00 92.69 90 ILE A O 1
ATOM 722 N N . ALA A 1 91 ? -20.265 5.067 24.061 1.00 91.56 91 ALA A N 1
ATOM 723 C CA . ALA A 1 91 ? -21.532 5.789 24.153 1.00 91.56 91 ALA A CA 1
ATOM 724 C C . ALA A 1 91 ? -22.430 5.228 25.272 1.00 91.56 91 ALA A C 1
ATOM 726 O O . ALA A 1 91 ? -22.870 5.986 26.134 1.00 91.56 91 ALA A O 1
ATOM 727 N N . GLN A 1 92 ? -22.604 3.905 25.340 1.00 95.38 92 GLN A N 1
ATOM 728 C CA . GLN A 1 92 ? -23.399 3.252 26.389 1.00 95.38 92 GLN A CA 1
ATOM 729 C C . GLN A 1 92 ? -22.816 3.479 27.792 1.00 95.38 92 GLN A C 1
ATOM 731 O O . GLN A 1 92 ? -23.539 3.799 28.735 1.00 95.38 92 GLN A O 1
ATOM 736 N N . LEU A 1 93 ? -21.491 3.382 27.945 1.00 95.19 93 LEU A N 1
ATOM 737 C CA . LEU A 1 93 ? -20.825 3.651 29.222 1.00 95.19 93 LEU A CA 1
ATOM 738 C C . LEU A 1 93 ? -21.004 5.112 29.658 1.00 95.19 93 LEU A C 1
ATOM 740 O O . LEU A 1 93 ? -21.172 5.404 30.844 1.00 95.19 93 LEU A O 1
ATOM 744 N N . ARG A 1 94 ? -21.015 6.047 28.702 1.00 93.69 94 ARG A N 1
ATOM 745 C CA . ARG A 1 94 ? -21.286 7.463 28.974 1.00 93.69 94 ARG A CA 1
ATOM 746 C C . ARG A 1 94 ? -22.716 7.690 29.468 1.00 93.69 94 ARG A C 1
ATOM 748 O O . ARG A 1 94 ? -22.894 8.538 30.341 1.00 93.69 94 ARG A O 1
ATOM 755 N N . GLU A 1 95 ? -23.698 6.948 28.960 1.00 94.81 95 GLU A N 1
ATOM 756 C CA . GLU A 1 95 ? -25.099 7.029 29.403 1.00 94.81 95 GLU A CA 1
ATOM 757 C C . GLU A 1 95 ? -25.288 6.556 30.849 1.00 94.81 95 GLU A C 1
ATOM 759 O O . GLU A 1 95 ? -26.047 7.168 31.598 1.00 94.81 95 GLU A O 1
ATOM 764 N N . VAL A 1 96 ? -24.540 5.537 31.286 1.00 96.75 96 VAL A N 1
ATOM 765 C CA . VAL A 1 96 ? -24.571 5.049 32.681 1.00 96.75 96 VAL A CA 1
ATOM 766 C C . VAL A 1 96 ? -23.676 5.851 33.637 1.00 96.75 96 VAL A C 1
ATOM 768 O O . VAL A 1 96 ? -23.542 5.499 34.807 1.00 96.75 96 VAL A O 1
ATOM 771 N N . GLY A 1 97 ? -23.092 6.958 33.167 1.00 94.69 97 GLY A N 1
ATOM 772 C CA . GLY A 1 97 ? -22.393 7.934 34.005 1.00 94.69 97 GLY A CA 1
ATOM 773 C C . GLY A 1 97 ? -20.869 7.813 34.042 1.00 94.69 97 GLY A C 1
ATOM 774 O O . GLY A 1 97 ? -20.231 8.586 34.763 1.00 94.69 97 GLY A O 1
ATOM 775 N N . GLU A 1 98 ? -20.252 6.926 33.252 1.00 95.56 98 GLU A N 1
ATOM 776 C CA . GLU A 1 98 ? -18.789 6.863 33.181 1.00 95.56 98 GLU A CA 1
ATOM 777 C C . GLU A 1 98 ? -18.209 8.179 32.667 1.00 95.56 98 GLU A C 1
ATOM 779 O O . GLU A 1 98 ? -18.656 8.760 31.673 1.00 95.56 98 GLU A O 1
ATOM 784 N N . THR A 1 99 ? -17.174 8.680 33.338 1.00 93.44 99 THR A N 1
ATOM 785 C CA . THR A 1 99 ? -16.532 9.934 32.932 1.00 93.44 99 THR A CA 1
ATOM 786 C C . THR A 1 99 ? -15.510 9.689 31.828 1.00 93.44 99 THR A C 1
ATOM 788 O O . THR A 1 99 ? -14.850 8.653 31.774 1.00 93.44 99 THR A O 1
ATOM 791 N N . TRP A 1 100 ? -15.259 10.703 30.998 1.00 92.44 100 TRP A N 1
ATOM 792 C CA . TRP A 1 100 ? -14.185 10.631 30.004 1.00 92.44 100 TRP A CA 1
ATOM 793 C C . TRP A 1 100 ? -12.792 10.358 30.603 1.00 92.44 100 TRP A C 1
ATOM 795 O O . TRP A 1 100 ? -11.920 9.870 29.893 1.00 92.44 100 TRP A O 1
ATOM 805 N N . ASN A 1 101 ? -12.560 10.671 31.887 1.00 92.44 101 ASN A N 1
ATOM 806 C CA . ASN A 1 101 ? -11.306 10.316 32.568 1.00 92.44 101 ASN A CA 1
ATOM 807 C C . ASN A 1 101 ? -11.201 8.816 32.839 1.00 92.44 101 ASN A C 1
ATOM 809 O O . ASN A 1 101 ? -10.149 8.236 32.587 1.00 92.44 101 ASN A O 1
ATOM 813 N N . SER A 1 102 ? -12.286 8.214 33.330 1.00 93.19 102 SER A N 1
ATOM 814 C CA . SER A 1 102 ? -12.369 6.774 33.589 1.00 93.19 102 SER A CA 1
ATOM 815 C C . SER A 1 102 ? -12.123 5.984 32.299 1.00 93.19 102 SER A C 1
ATOM 817 O O . SER A 1 102 ? -11.228 5.141 32.231 1.00 93.19 102 SER A O 1
ATOM 819 N N . LEU A 1 103 ? -12.804 6.370 31.215 1.00 93.19 103 LEU A N 1
ATOM 820 C CA . LEU A 1 103 ? -12.660 5.728 29.905 1.00 93.19 103 LEU A CA 1
ATOM 821 C C . LEU A 1 103 ? -11.257 5.902 29.301 1.00 93.19 103 LEU A C 1
ATOM 823 O O . LEU A 1 103 ? -10.696 4.957 28.744 1.00 93.19 103 LEU A O 1
ATOM 827 N N . ALA A 1 104 ? -10.653 7.088 29.428 1.00 92.56 104 ALA A N 1
ATOM 828 C CA . ALA A 1 104 ? -9.289 7.335 28.953 1.00 92.56 104 ALA A CA 1
ATOM 829 C C . ALA A 1 104 ? -8.253 6.456 29.676 1.00 92.56 104 ALA A C 1
ATOM 831 O O . ALA A 1 104 ? -7.341 5.924 29.039 1.00 92.56 104 ALA A O 1
ATOM 832 N N . ALA A 1 105 ? -8.419 6.253 30.988 1.00 92.75 105 ALA A N 1
ATOM 833 C CA . ALA A 1 105 ? -7.532 5.411 31.787 1.00 92.75 105 ALA A CA 1
ATOM 834 C C . ALA A 1 105 ? -7.569 3.934 31.352 1.00 92.75 105 ALA A C 1
ATOM 836 O O . ALA A 1 105 ? -6.536 3.268 31.376 1.00 92.75 105 ALA A O 1
ATOM 837 N N . GLN A 1 106 ? -8.729 3.436 30.911 1.00 92.00 106 GLN A N 1
ATOM 838 C CA . GLN A 1 106 ? -8.891 2.038 30.491 1.00 92.00 106 GLN A CA 1
ATOM 839 C C . GLN A 1 106 ? -8.507 1.783 29.025 1.00 92.00 106 GLN A C 1
ATOM 841 O O . GLN A 1 106 ? -7.999 0.714 28.694 1.00 92.00 106 GLN A O 1
ATOM 846 N N . THR A 1 107 ? -8.712 2.756 28.134 1.00 87.69 107 THR A N 1
ATOM 847 C CA . THR A 1 107 ? -8.572 2.552 26.676 1.00 87.69 107 THR A CA 1
ATOM 848 C C . THR A 1 107 ? -7.217 2.975 26.103 1.00 87.69 107 THR A C 1
ATOM 850 O O . THR A 1 107 ? -6.975 2.788 24.911 1.00 87.69 107 THR A O 1
ATOM 853 N N . ARG A 1 108 ? -6.324 3.562 26.919 1.00 87.19 108 ARG A N 1
ATOM 854 C CA . ARG A 1 108 ? -5.066 4.213 26.481 1.00 87.19 108 ARG A CA 1
ATOM 855 C C . ARG A 1 108 ? -5.272 5.334 25.450 1.00 87.19 108 ARG A C 1
ATOM 857 O O . ARG A 1 108 ? -4.314 5.773 24.813 1.00 87.19 108 ARG A O 1
ATOM 864 N N . LEU A 1 109 ? -6.505 5.805 25.278 1.00 86.69 109 LEU A N 1
ATOM 865 C CA . LEU A 1 109 ? -6.839 6.926 24.410 1.00 86.69 109 LEU A CA 1
ATOM 866 C C . LEU A 1 109 ? -6.864 8.218 25.220 1.00 86.69 109 LEU A C 1
ATOM 868 O O . LEU A 1 109 ? -7.268 8.241 26.381 1.00 86.69 109 LEU A O 1
ATOM 872 N N . SER A 1 110 ? -6.457 9.323 24.594 1.00 88.38 110 SER A N 1
ATOM 873 C CA . SER A 1 110 ? -6.618 10.628 25.225 1.00 88.38 110 SER A CA 1
ATOM 874 C C . SER A 1 110 ? -8.099 10.996 25.302 1.00 88.38 110 SER A C 1
ATOM 876 O O . SER A 1 110 ? -8.903 10.636 24.439 1.00 88.38 110 SER A O 1
ATOM 878 N N . ARG A 1 111 ? -8.457 11.792 26.310 1.00 85.69 111 ARG A N 1
ATOM 879 C CA . ARG A 1 111 ? -9.818 12.313 26.488 1.00 85.69 111 ARG A CA 1
ATOM 880 C C . ARG A 1 111 ? -10.360 12.989 25.222 1.00 85.69 111 ARG A C 1
ATOM 882 O O . ARG A 1 111 ? -11.511 12.795 24.851 1.00 85.69 111 ARG A O 1
ATOM 889 N N . GLN A 1 112 ? -9.503 13.759 24.551 1.00 87.88 112 GLN A N 1
ATOM 890 C CA . GLN A 1 112 ? -9.833 14.465 23.314 1.00 87.88 112 GLN A CA 1
ATOM 891 C C . GLN A 1 112 ? -10.028 13.508 22.130 1.00 87.88 112 GLN A C 1
ATOM 893 O O . GLN A 1 112 ? -10.846 13.779 21.255 1.00 87.88 112 GLN A O 1
ATOM 898 N N . ALA A 1 113 ? -9.278 12.402 22.080 1.00 85.12 113 ALA A N 1
ATOM 899 C CA . ALA A 1 113 ? -9.448 11.384 21.047 1.00 85.12 113 ALA A CA 1
ATOM 900 C C . ALA A 1 113 ? -10.785 10.650 21.199 1.00 85.12 113 ALA A C 1
ATOM 902 O O . ALA A 1 113 ? -11.437 10.378 20.196 1.00 85.12 113 ALA A O 1
ATOM 903 N N . LEU A 1 114 ? -11.204 10.386 22.439 1.00 85.31 114 LEU A N 1
ATOM 904 C CA . LEU A 1 114 ? -12.507 9.796 22.745 1.00 85.31 114 LEU A CA 1
ATOM 905 C C . LEU A 1 114 ? -13.655 10.740 22.359 1.00 85.31 114 LEU A C 1
ATOM 907 O O . LEU A 1 114 ? -14.545 10.346 21.616 1.00 85.31 114 LEU A O 1
ATOM 911 N N . SER A 1 115 ? -13.596 12.010 22.777 1.00 78.69 115 SER A N 1
ATOM 912 C CA . SER A 1 115 ? -14.697 12.957 22.551 1.00 78.69 115 SER A CA 1
ATOM 913 C C . SER A 1 115 ? -14.926 13.317 21.080 1.00 78.69 115 SER A C 1
ATOM 915 O O . SER A 1 115 ? -16.036 13.667 20.705 1.00 78.69 115 SER A O 1
ATOM 917 N N . LYS A 1 116 ? -13.877 13.288 20.248 1.00 80.06 116 LYS A N 1
ATOM 918 C CA . LYS A 1 116 ? -13.965 13.614 18.814 1.00 80.06 116 LYS A CA 1
ATOM 919 C C . LYS A 1 116 ? -14.528 12.484 17.956 1.00 80.06 116 LYS A C 1
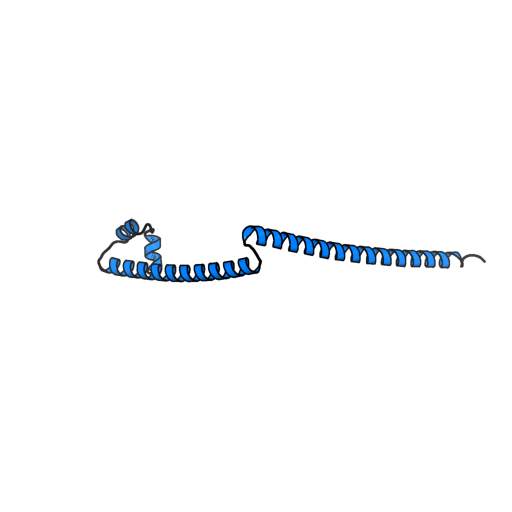ATOM 921 O O . LYS A 1 116 ? -14.864 12.738 16.811 1.00 80.06 116 LYS A O 1
ATOM 926 N N . ARG A 1 117 ? -14.536 11.251 18.467 1.00 70.69 117 ARG A N 1
ATOM 927 C CA . ARG A 1 117 ? -14.993 10.065 17.727 1.00 70.69 117 ARG A CA 1
ATOM 928 C C . ARG A 1 117 ? -16.467 9.747 17.965 1.00 70.69 117 ARG A C 1
ATOM 930 O O . ARG A 1 117 ? -17.062 9.060 17.154 1.00 70.69 117 ARG A O 1
ATOM 937 N N . THR A 1 118 ? -17.035 10.259 19.054 1.00 62.59 118 THR A N 1
ATOM 938 C CA . THR A 1 118 ? -18.456 10.119 19.402 1.00 62.59 118 THR A CA 1
ATOM 939 C C . THR A 1 118 ? -19.332 11.291 18.930 1.00 62.59 118 THR A C 1
ATOM 941 O O . THR A 1 118 ? -20.505 11.328 19.286 1.00 62.59 118 THR A O 1
ATOM 944 N N . LEU A 1 119 ? -18.763 12.274 18.216 1.00 54.06 119 LEU A N 1
ATOM 945 C CA . LEU A 1 119 ? -19.471 13.393 17.566 1.00 54.06 119 LEU A CA 1
ATOM 946 C C . LEU A 1 119 ? -19.565 13.127 16.065 1.00 54.06 119 LEU A C 1
ATOM 948 O O . LEU A 1 119 ? -20.633 13.428 15.495 1.00 54.06 119 LEU A O 1
#

Secondary structure (DSSP, 8-state):
---SSHHHHHHHHHHHHHHHHHHHHHHHHHHHHHHHHHHHHHHHHHHHHHHHHHH-SHHHHHHHHHHHHHHHHHHHHHHHHHHHHHHHHHHHHHHTT--HHHHHHHHS--HHHHHHH--

pLDDT: mean 88.89, std 11.71, range [49.19, 98.5]

Sequence (119 aa):
MAKRGRSGEANRREASYARLRQAHDAAAARHAEDRDREAAKRHAADAMLKLEAKWGTRVDALKRLSEVSRSIDRLRREQDAALLERDELIAQLREVGETWNSLAAQTRLSRQALSKRTL

Radius of gyration: 37.41 Å; chains: 1; bounding box: 67×49×103 Å

Organism: NCBI:txid150026